Protein AF-A0A8B6GWZ3-F1 (afdb_monomer)

Secondary structure (DSSP, 8-state):
-------HHHHHHHHTT--------GGG----GGGHHHHHHH-HHHHHHHHH-TT-TTGGGTT-----S-STT--GGGSS------S---SS-SSHHHHHHHHHHHHSHHHHHHHHHT---S--PPP-

Sequence (128 aa):
MKSHDVDLKSIYLFILTVDTVICFSWNTLNLPKEHIPYFFNNNPDIKEECKRDEKCPFQDSLSIQKCWGYEEKCPSDQRMIAPSCPGGSRGWAKDKATQVHEFWKAADFGYMKERRNELKVICQPESE

pLDDT: mean 84.33, std 15.07, range [37.94, 96.56]

Mean predicted aligned error: 10.6 Å

Solvent-accessible surface area (backbone atoms only — not comparable to full-atom values): 8250 Å² total; per-residue (Å²): 136,84,82,80,81,77,53,69,64,59,54,52,57,50,57,73,68,61,73,73,73,87,68,85,63,68,88,73,65,85,62,60,78,86,48,46,24,36,49,36,63,75,34,57,68,62,41,53,50,42,74,71,36,91,81,41,93,56,64,88,38,71,82,48,78,33,30,70,39,45,56,92,91,41,58,78,90,34,29,78,71,80,78,84,75,88,76,78,63,85,79,85,30,95,43,69,68,50,43,50,48,51,43,34,42,71,78,39,42,32,34,56,29,53,58,57,73,67,63,74,86,89,76,77,82,83,83,131

Radius of gyration: 25.03 Å; Cα contacts (8 Å, |Δi|>4): 86; chains: 1; bounding box: 68×45×69 Å

Foldseek 3Di:
DDDDPPDPVVVVVVVVVPPPPPADDLVVPPDDLLCVLQVCVVVVVVLVSLVPDPPNPNVVSSPQQAHCLLDPPHDPVRHPDQDDDPDDPPPPAPDDVRVSVVCCCPPGCVVVNVVVVPDDDPDDDDDD

Organism: Mytilus galloprovincialis (NCBI:txid29158)

Structure (mmCIF, N/CA/C/O backbone):
data_AF-A0A8B6GWZ3-F1
#
_entry.id   AF-A0A8B6GWZ3-F1
#
loop_
_atom_site.group_PDB
_atom_site.id
_atom_site.type_symbol
_atom_site.label_atom_id
_atom_site.label_alt_id
_atom_site.label_comp_id
_atom_site.label_asym_id
_atom_site.label_entity_id
_atom_site.label_seq_id
_atom_site.pdbx_PDB_ins_code
_atom_site.Cartn_x
_atom_site.Cartn_y
_atom_site.Cartn_z
_atom_site.occupancy
_atom_site.B_iso_or_equiv
_atom_site.auth_seq_id
_atom_site.auth_comp_id
_atom_site.auth_asym_id
_atom_site.auth_atom_id
_atom_site.pdbx_PDB_model_num
ATOM 1 N N . MET A 1 1 ? -51.469 16.844 42.359 1.00 37.94 1 MET A N 1
ATOM 2 C CA . MET A 1 1 ? -50.402 17.237 41.416 1.00 37.94 1 MET A CA 1
ATOM 3 C C . MET A 1 1 ? -49.077 16.826 42.052 1.00 37.94 1 MET A C 1
ATOM 5 O O . MET A 1 1 ? -48.615 17.516 42.947 1.00 37.94 1 MET A O 1
ATOM 9 N N . LYS A 1 2 ? -48.579 15.613 41.765 1.00 38.53 2 LYS A N 1
ATOM 10 C CA . LYS A 1 2 ? -47.356 15.087 42.398 1.00 38.53 2 LYS A CA 1
ATOM 11 C C . LYS A 1 2 ? -46.153 15.574 41.596 1.00 38.53 2 LYS A C 1
ATOM 13 O O . LYS A 1 2 ? -46.036 15.247 40.421 1.00 38.53 2 LYS A O 1
ATOM 18 N N . SER A 1 3 ? -45.321 16.384 42.242 1.00 46.94 3 SER A N 1
ATOM 19 C CA . SER A 1 3 ? -44.014 16.783 41.731 1.00 46.94 3 SER A CA 1
ATOM 20 C C . SER A 1 3 ? -43.138 15.536 41.678 1.00 46.94 3 SER A C 1
ATOM 22 O O . SER A 1 3 ? -42.899 14.912 42.712 1.00 46.94 3 SER A O 1
ATOM 24 N N . HIS A 1 4 ? -42.740 15.126 40.477 1.00 53.19 4 HIS A N 1
ATOM 25 C CA . HIS A 1 4 ? -41.733 14.090 40.299 1.00 53.19 4 HIS A CA 1
ATOM 26 C C . HIS A 1 4 ? -40.370 14.743 40.515 1.00 53.19 4 HIS A C 1
ATOM 28 O O . HIS A 1 4 ? -39.863 15.440 39.642 1.00 53.19 4 HIS A O 1
ATOM 34 N N . ASP A 1 5 ? -39.831 14.559 41.715 1.00 60.34 5 ASP A N 1
ATOM 35 C CA . ASP A 1 5 ? -38.467 14.934 42.065 1.00 60.34 5 ASP A CA 1
ATOM 36 C C . ASP A 1 5 ? -37.525 13.950 41.355 1.00 60.34 5 ASP A C 1
ATOM 38 O O . ASP A 1 5 ? -37.438 12.771 41.711 1.00 60.34 5 ASP A O 1
ATOM 42 N N . VAL A 1 6 ? -36.931 14.391 40.247 1.00 60.47 6 VAL A N 1
ATOM 43 C CA . VAL A 1 6 ? -35.967 13.590 39.489 1.00 60.47 6 VAL A CA 1
ATOM 44 C C . VAL A 1 6 ? -34.630 13.707 40.214 1.00 60.47 6 VAL A C 1
ATOM 46 O O . VAL A 1 6 ? -33.968 14.739 40.144 1.00 60.47 6 VAL A O 1
ATOM 49 N N . ASP A 1 7 ? -34.257 12.650 40.937 1.00 73.00 7 ASP A N 1
ATOM 50 C CA . ASP A 1 7 ? -33.037 12.588 41.745 1.00 73.00 7 ASP A CA 1
ATOM 51 C C . ASP A 1 7 ? -31.787 12.884 40.895 1.00 73.00 7 ASP A C 1
ATOM 53 O O . ASP A 1 7 ? -31.488 12.190 39.919 1.00 73.00 7 ASP A O 1
ATOM 57 N N . LEU A 1 8 ? -31.020 13.898 41.302 1.00 61.88 8 LEU A N 1
ATOM 58 C CA . LEU A 1 8 ? -29.765 14.320 40.678 1.00 61.88 8 LEU A CA 1
ATOM 59 C C . LEU A 1 8 ? -28.747 13.166 40.585 1.00 61.88 8 LEU A C 1
ATOM 61 O O . LEU A 1 8 ? -27.947 13.120 39.649 1.00 61.88 8 LEU A O 1
ATOM 65 N N . LYS A 1 9 ? -28.807 12.197 41.512 1.00 58.81 9 LYS A N 1
ATOM 66 C CA . LYS A 1 9 ? -27.997 10.969 41.462 1.00 58.81 9 LYS A CA 1
ATOM 67 C C . LYS A 1 9 ? -28.442 10.021 40.354 1.00 58.81 9 LYS A C 1
ATOM 69 O O . LYS A 1 9 ? -27.590 9.377 39.752 1.00 58.81 9 LYS A O 1
ATOM 74 N N . SER A 1 10 ? -29.740 9.967 40.048 1.00 58.47 10 SER A N 1
ATOM 75 C CA . SER A 1 10 ? -30.260 9.199 38.907 1.00 58.47 10 SER A CA 1
ATOM 76 C C . SER A 1 10 ? -29.835 9.816 37.574 1.00 58.47 10 SER A C 1
ATOM 78 O O . SER A 1 10 ? -29.542 9.079 36.640 1.00 58.47 10 SER A O 1
ATOM 80 N N . ILE A 1 11 ? -29.709 11.147 37.497 1.00 60.28 11 ILE A N 1
ATOM 81 C CA . ILE A 1 11 ? -29.149 11.837 36.322 1.00 60.28 11 ILE A CA 1
ATOM 82 C C . ILE A 1 11 ? -27.646 11.540 36.188 1.00 60.28 11 ILE A C 1
ATOM 84 O O . ILE A 1 11 ? -27.185 11.198 35.102 1.00 60.28 11 ILE A O 1
ATOM 88 N N . TYR A 1 12 ? -26.883 11.598 37.286 1.00 58.28 12 TYR A N 1
ATOM 89 C CA . TYR A 1 12 ? -25.442 11.307 37.279 1.00 58.28 12 TYR A CA 1
ATOM 90 C C . TYR A 1 12 ? -25.131 9.844 36.921 1.00 58.28 12 TYR A C 1
ATOM 92 O O . TYR A 1 12 ? -24.199 9.577 36.167 1.00 58.28 12 TYR A O 1
ATOM 100 N N . LEU A 1 13 ? -25.939 8.897 37.411 1.00 55.31 13 LEU A N 1
ATOM 101 C CA . LEU A 1 13 ? -25.824 7.476 37.072 1.00 55.31 13 LEU A CA 1
ATOM 102 C C . LEU A 1 13 ? -26.143 7.221 35.591 1.00 55.31 13 LEU A C 1
ATOM 104 O O . LEU A 1 13 ? -25.502 6.382 34.970 1.00 55.31 13 LEU A O 1
ATOM 108 N N . PHE A 1 14 ? -27.084 7.974 35.012 1.00 55.22 14 PHE A N 1
ATOM 109 C CA . PHE A 1 14 ? -27.398 7.898 33.585 1.00 55.22 14 PHE A CA 1
ATOM 110 C C . PHE A 1 14 ? -26.250 8.457 32.732 1.00 55.22 14 PHE A C 1
ATOM 112 O O . PHE A 1 14 ? -25.828 7.804 31.783 1.00 55.22 14 PHE A O 1
ATOM 119 N N . ILE A 1 15 ? -25.668 9.603 33.111 1.00 55.25 15 ILE A N 1
ATOM 120 C CA . ILE A 1 15 ? -24.533 10.221 32.398 1.00 55.25 15 ILE A CA 1
ATOM 121 C C . ILE A 1 15 ? -23.283 9.321 32.432 1.00 55.25 15 ILE A C 1
ATOM 123 O O . ILE A 1 15 ? -22.616 9.189 31.413 1.00 55.25 15 ILE A O 1
ATOM 127 N N . LEU A 1 16 ? -23.014 8.621 33.542 1.00 52.41 16 LEU A N 1
ATOM 128 C CA . LEU A 1 16 ? -21.892 7.670 33.659 1.00 52.41 16 LEU A CA 1
ATOM 129 C C . LEU A 1 16 ? -22.061 6.386 32.821 1.00 52.41 16 LEU A C 1
ATOM 131 O O . LEU A 1 16 ? -21.107 5.633 32.661 1.00 52.41 16 LEU A O 1
ATOM 135 N N . THR A 1 17 ? -23.259 6.114 32.293 1.00 52.59 17 THR A N 1
ATOM 136 C CA . THR A 1 17 ? -23.516 4.963 31.402 1.00 52.59 17 THR A CA 1
ATOM 137 C C . THR A 1 17 ? -23.545 5.329 29.919 1.00 52.59 17 THR A C 1
ATOM 139 O O . THR A 1 17 ? -23.615 4.439 29.074 1.00 52.59 17 THR A O 1
ATOM 142 N N . VAL A 1 18 ? -23.467 6.624 29.593 1.00 52.66 18 VAL A N 1
ATOM 143 C CA . VAL A 1 18 ? -23.458 7.145 28.217 1.00 52.66 18 VAL A CA 1
ATOM 144 C C . VAL A 1 18 ? -22.047 7.623 27.862 1.00 52.66 18 VAL A C 1
ATOM 146 O O . VAL A 1 18 ? -21.857 8.648 27.222 1.00 52.66 18 VAL A O 1
ATOM 149 N N . ASP A 1 19 ? -21.030 6.842 28.222 1.00 52.25 19 ASP A N 1
ATOM 150 C CA . ASP A 1 19 ? -19.811 6.805 27.416 1.00 52.25 19 ASP A CA 1
ATOM 151 C C . ASP A 1 19 ? -20.146 5.985 26.170 1.00 52.25 19 ASP A C 1
ATOM 153 O O . ASP A 1 19 ? -19.862 4.789 26.065 1.00 52.25 19 ASP A O 1
ATOM 157 N N . THR A 1 20 ? -20.844 6.607 25.218 1.00 54.31 20 THR A N 1
ATOM 158 C CA . THR A 1 20 ? -20.961 6.039 23.879 1.00 54.31 20 THR A CA 1
ATOM 159 C C . THR A 1 20 ? -19.567 6.054 23.277 1.00 54.31 20 THR A C 1
ATOM 161 O O . THR A 1 20 ? -19.143 7.049 22.692 1.00 54.31 20 THR A O 1
ATOM 164 N N . VAL A 1 21 ? -18.838 4.954 23.451 1.00 61.25 21 VAL A N 1
ATOM 165 C CA . VAL A 1 21 ? -17.633 4.666 22.684 1.00 61.25 21 VAL A CA 1
ATOM 166 C C . VAL A 1 21 ? -18.058 4.694 21.220 1.00 61.25 21 VAL A C 1
ATOM 168 O O . VAL A 1 21 ? -18.752 3.791 20.748 1.00 61.25 21 VAL A O 1
ATOM 171 N N . ILE A 1 22 ? -17.705 5.769 20.513 1.00 61.47 22 ILE A N 1
ATOM 172 C CA . ILE A 1 22 ? -17.801 5.817 19.058 1.00 61.47 22 ILE A CA 1
ATOM 173 C C . ILE A 1 22 ? -16.779 4.795 18.571 1.00 61.47 22 ILE A C 1
ATOM 175 O O . ILE A 1 22 ? -15.584 5.062 18.549 1.00 61.47 22 ILE A O 1
ATOM 179 N N . CYS A 1 23 ? -17.251 3.585 18.303 1.00 68.50 23 CYS A N 1
ATOM 180 C CA . CYS A 1 23 ? -16.444 2.487 17.806 1.00 68.50 23 CYS A CA 1
ATOM 181 C C . CYS A 1 23 ? -16.594 2.430 16.285 1.00 68.50 23 CYS A C 1
ATOM 183 O O . CYS A 1 23 ? -17.710 2.552 15.762 1.00 68.50 23 CYS A O 1
ATOM 185 N N . PHE A 1 24 ? -15.485 2.255 15.571 1.00 79.94 24 PHE A N 1
ATOM 186 C CA . PHE A 1 24 ? -15.498 2.039 14.135 1.00 79.94 24 PHE A CA 1
ATOM 187 C C . PHE A 1 24 ? -16.332 0.800 13.790 1.00 79.94 24 PHE A C 1
ATOM 189 O O . PHE A 1 24 ? -16.087 -0.314 14.252 1.00 79.94 24 PHE A O 1
ATOM 196 N N . SER A 1 25 ? -17.349 0.981 12.947 1.00 88.56 25 SER A N 1
ATOM 197 C CA . SER A 1 25 ? -18.173 -0.138 12.501 1.00 88.56 25 SER A CA 1
ATOM 198 C C . SER A 1 25 ? -17.433 -0.942 11.435 1.00 88.56 25 SER A C 1
ATOM 200 O O . SER A 1 25 ? -17.441 -0.587 10.254 1.00 88.56 25 SER A O 1
ATOM 202 N N . TRP A 1 26 ? -16.844 -2.073 11.831 1.00 90.62 26 TRP A N 1
ATOM 203 C CA . TRP A 1 26 ? -16.115 -2.972 10.923 1.00 90.62 26 TRP A CA 1
ATOM 204 C C . TRP A 1 26 ? -16.954 -3.485 9.747 1.00 90.62 26 TRP A C 1
ATOM 206 O O . TRP A 1 26 ? -16.406 -3.790 8.693 1.00 90.62 26 TRP A O 1
ATOM 216 N N . ASN A 1 27 ? -18.282 -3.508 9.889 1.00 86.50 27 ASN A N 1
ATOM 21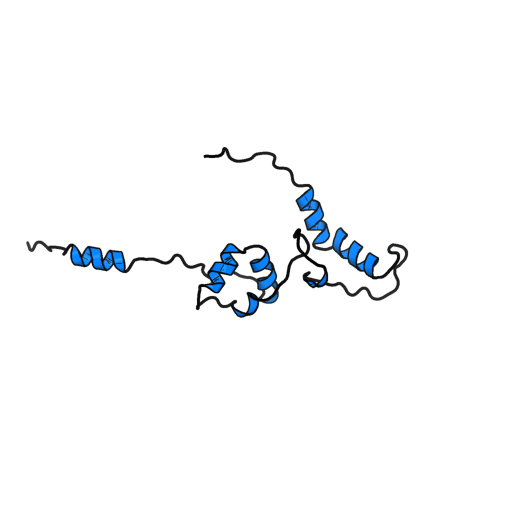7 C CA . ASN A 1 27 ? -19.210 -3.896 8.824 1.00 86.50 27 ASN A CA 1
ATOM 218 C C . ASN A 1 27 ? -19.233 -2.901 7.652 1.00 86.50 27 ASN A C 1
ATOM 220 O O . ASN A 1 27 ? -19.683 -3.249 6.564 1.00 86.50 27 ASN A O 1
ATOM 224 N N . THR A 1 28 ? -18.772 -1.666 7.865 1.00 88.62 28 THR A N 1
ATOM 225 C CA . THR A 1 28 ? -18.671 -0.657 6.800 1.00 88.62 28 THR A CA 1
ATOM 226 C C . THR A 1 28 ? -17.409 -0.828 5.956 1.00 88.62 28 THR A C 1
ATOM 228 O O . THR A 1 28 ? -17.361 -0.344 4.823 1.00 88.62 28 THR A O 1
ATOM 231 N N . LEU A 1 29 ? -16.408 -1.562 6.460 1.00 91.62 29 LEU A N 1
ATOM 232 C CA . LEU A 1 29 ? -15.183 -1.873 5.731 1.00 91.62 29 LEU A CA 1
ATOM 233 C C . LEU A 1 29 ? -15.442 -2.989 4.709 1.00 91.62 29 LEU A C 1
ATOM 235 O O . LEU A 1 29 ? -15.113 -4.155 4.915 1.00 91.62 29 LEU A O 1
ATOM 239 N N . ASN A 1 30 ? -16.055 -2.614 3.588 1.00 91.19 30 ASN A N 1
ATOM 240 C CA . ASN A 1 30 ? -16.388 -3.512 2.485 1.00 91.19 30 ASN A CA 1
ATOM 241 C C . ASN A 1 30 ? -15.184 -3.728 1.552 1.00 91.19 30 ASN A C 1
ATOM 243 O O . ASN A 1 30 ? -15.153 -3.237 0.421 1.00 91.19 30 ASN A O 1
ATOM 247 N N . LEU A 1 31 ? -14.168 -4.432 2.054 1.00 93.00 31 LEU A N 1
ATOM 248 C CA . LEU A 1 31 ? -12.977 -4.816 1.297 1.00 93.00 31 LEU A CA 1
ATOM 249 C C . LEU A 1 31 ? -12.823 -6.344 1.255 1.00 93.00 31 LEU A C 1
ATOM 251 O O . LEU A 1 31 ? -13.123 -7.014 2.246 1.00 93.00 31 LEU A O 1
ATOM 255 N N . PRO A 1 32 ? -12.296 -6.909 0.150 1.00 94.19 32 PRO A N 1
ATOM 256 C CA . PRO A 1 32 ? -11.813 -8.286 0.142 1.00 94.19 32 PRO A CA 1
ATOM 257 C C . PRO A 1 32 ? -10.809 -8.513 1.274 1.00 94.19 32 PRO A C 1
ATOM 259 O O . PRO A 1 32 ? -9.989 -7.635 1.562 1.00 94.19 32 PRO A O 1
ATOM 262 N N . LYS A 1 33 ? -10.841 -9.694 1.902 1.00 92.75 33 LYS A N 1
ATOM 263 C CA . LYS A 1 33 ? -9.966 -10.019 3.044 1.00 92.75 33 LYS A CA 1
ATOM 264 C C . LYS A 1 33 ? -8.489 -9.861 2.688 1.00 92.75 33 LYS A C 1
ATOM 266 O O . LYS A 1 33 ? -7.697 -9.388 3.497 1.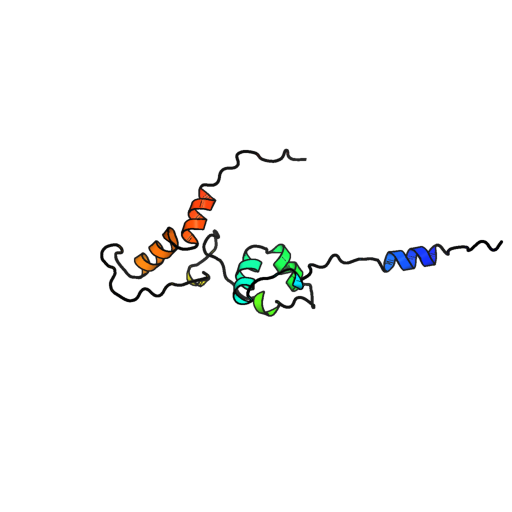00 92.75 33 LYS A O 1
ATOM 271 N N . GLU A 1 34 ? -8.137 -10.184 1.451 1.00 93.00 34 GLU A N 1
ATOM 272 C CA . GLU A 1 34 ? -6.790 -10.089 0.898 1.00 93.00 34 GLU A CA 1
ATOM 273 C C . GLU A 1 34 ? -6.281 -8.641 0.856 1.00 93.00 34 GLU A C 1
ATOM 275 O O . GLU A 1 34 ? -5.075 -8.415 0.896 1.00 93.00 34 GLU A O 1
ATOM 280 N N . HIS A 1 35 ? -7.178 -7.650 0.799 1.00 95.31 35 HIS A N 1
ATOM 281 C CA . HIS A 1 35 ? -6.826 -6.229 0.731 1.00 95.31 35 HIS A CA 1
ATOM 282 C C . HIS A 1 35 ? -6.683 -5.585 2.116 1.00 95.31 35 HIS A C 1
ATOM 284 O O . HIS A 1 35 ? -6.121 -4.494 2.229 1.00 95.31 35 HIS A O 1
ATOM 290 N N . ILE A 1 36 ? -7.158 -6.245 3.175 1.00 96.56 36 ILE A N 1
ATOM 291 C CA . ILE A 1 36 ? -7.159 -5.697 4.536 1.00 96.56 36 ILE A CA 1
ATOM 292 C C . ILE A 1 36 ? -5.744 -5.340 5.029 1.00 96.56 36 ILE A C 1
ATOM 294 O O . ILE A 1 36 ? -5.569 -4.223 5.522 1.00 96.56 36 ILE A O 1
ATOM 298 N N . PRO A 1 37 ? -4.702 -6.177 4.839 1.00 96.44 37 PRO A N 1
ATOM 299 C CA . PRO A 1 37 ? -3.337 -5.802 5.218 1.00 96.44 37 PRO A CA 1
ATOM 300 C C . PRO A 1 37 ? -2.832 -4.529 4.519 1.00 96.44 37 PRO A C 1
ATOM 302 O O . PRO A 1 37 ? -2.192 -3.685 5.144 1.00 96.44 37 PRO A O 1
ATOM 305 N N . TYR A 1 38 ? -3.163 -4.354 3.235 1.00 96.50 38 TYR A N 1
ATOM 306 C CA . TYR A 1 38 ? -2.783 -3.179 2.443 1.00 96.50 38 TYR A CA 1
ATOM 307 C C . TYR A 1 38 ? -3.507 -1.917 2.925 1.00 96.50 38 TYR A C 1
ATOM 309 O O . TYR A 1 38 ? -2.913 -0.838 3.005 1.00 96.50 38 TYR A O 1
ATOM 317 N N . PHE A 1 39 ? -4.791 -2.057 3.270 1.00 96.12 39 PHE A N 1
ATOM 318 C CA . PHE A 1 39 ? -5.593 -0.992 3.860 1.00 96.12 39 PHE A CA 1
ATOM 319 C C . PHE A 1 39 ? -5.013 -0.547 5.205 1.00 96.12 39 PHE A C 1
ATOM 321 O O . PHE A 1 39 ? -4.740 0.640 5.383 1.00 96.12 39 PHE A O 1
ATOM 328 N N . PHE A 1 40 ? -4.739 -1.481 6.117 1.00 96.44 40 PHE A N 1
ATOM 329 C CA . PHE A 1 40 ? -4.158 -1.160 7.423 1.00 96.44 40 PHE A CA 1
ATOM 330 C C . PHE A 1 40 ? -2.750 -0.567 7.335 1.00 96.44 40 PHE A C 1
ATOM 332 O O . PHE A 1 40 ? -2.385 0.246 8.181 1.00 96.44 40 PHE A O 1
ATOM 339 N N . ASN A 1 41 ? -1.962 -0.913 6.314 1.00 95.44 41 ASN A N 1
ATOM 340 C CA . ASN A 1 41 ? -0.664 -0.276 6.088 1.00 95.44 41 ASN A CA 1
ATOM 341 C C . ASN A 1 41 ? -0.786 1.216 5.723 1.00 95.44 41 ASN A C 1
ATOM 343 O O . ASN A 1 41 ? 0.099 2.001 6.047 1.00 95.44 41 ASN A O 1
ATOM 347 N N . ASN A 1 42 ? -1.881 1.610 5.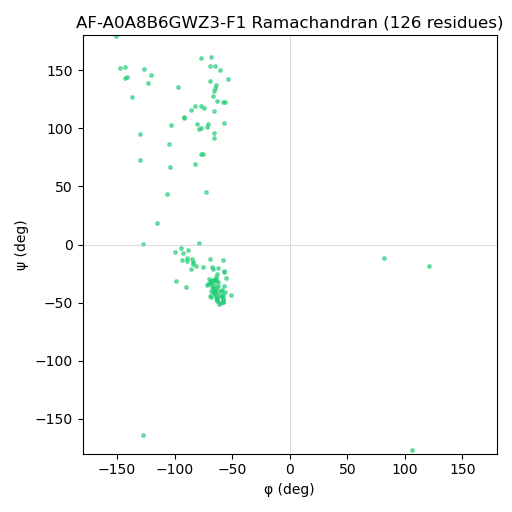067 1.00 94.25 42 ASN A N 1
ATOM 348 C CA . ASN A 1 42 ? -2.139 3.001 4.681 1.00 94.25 42 ASN A CA 1
ATOM 349 C C . ASN A 1 42 ? -2.977 3.781 5.716 1.00 94.25 42 ASN A C 1
ATOM 351 O O . ASN A 1 42 ? -3.025 5.002 5.629 1.00 94.25 42 ASN A O 1
ATOM 355 N N . ASN A 1 43 ? -3.607 3.101 6.681 1.00 95.56 43 ASN A N 1
ATOM 356 C CA . ASN A 1 43 ? -4.481 3.693 7.705 1.00 95.56 43 ASN A CA 1
ATOM 357 C C . ASN A 1 43 ? -4.060 3.198 9.107 1.00 95.56 43 ASN A C 1
ATOM 359 O O . ASN A 1 43 ? -4.712 2.314 9.680 1.00 95.56 43 ASN A O 1
ATOM 363 N N . PRO A 1 44 ? -2.916 3.676 9.638 1.00 95.06 44 PRO A N 1
ATOM 364 C CA . PRO A 1 44 ? -2.335 3.170 10.885 1.00 95.06 44 PRO A CA 1
ATOM 365 C C . PRO A 1 44 ? -3.193 3.468 12.123 1.00 95.06 44 PRO A C 1
ATOM 367 O O . PRO A 1 44 ? -3.203 2.691 13.071 1.00 95.06 44 PRO A O 1
ATOM 370 N N . ASP A 1 45 ? -3.935 4.565 12.107 1.00 95.31 45 ASP A N 1
ATOM 371 C CA . ASP A 1 45 ? -4.932 4.945 13.106 1.00 95.31 45 ASP A CA 1
ATOM 372 C C . ASP A 1 45 ? -6.063 3.910 13.209 1.00 95.31 45 ASP A C 1
ATOM 374 O O . ASP A 1 45 ? -6.319 3.385 14.296 1.00 95.31 45 ASP A O 1
ATOM 378 N N . ILE A 1 46 ? -6.654 3.529 12.072 1.00 95.12 46 ILE A N 1
ATOM 379 C CA . ILE A 1 46 ? -7.706 2.501 12.008 1.00 95.12 46 ILE A CA 1
ATOM 380 C C . ILE A 1 46 ? -7.141 1.123 12.383 1.00 95.12 46 ILE A C 1
ATOM 382 O O . ILE A 1 46 ? -7.794 0.332 13.068 1.00 95.12 46 ILE A O 1
ATOM 386 N N . LYS A 1 47 ? -5.898 0.829 11.979 1.00 96.12 47 LYS A N 1
ATOM 387 C CA . LYS A 1 47 ? -5.193 -0.397 12.378 1.00 96.12 47 LYS A CA 1
ATOM 388 C C . LYS A 1 47 ? -5.069 -0.504 13.901 1.00 96.12 47 LYS A C 1
ATOM 390 O O . LYS A 1 47 ? -5.342 -1.561 14.471 1.00 96.12 47 LYS A O 1
ATOM 395 N N . GLU A 1 48 ? -4.657 0.575 14.561 1.00 96.06 48 GLU A N 1
ATOM 396 C CA . GLU A 1 48 ? -4.521 0.601 16.017 1.00 96.06 48 GLU A CA 1
ATOM 397 C C . GLU A 1 48 ? -5.881 0.568 16.729 1.00 96.06 48 GLU A C 1
ATOM 399 O O . GLU A 1 48 ? -5.976 0.008 17.821 1.00 96.06 48 GLU A O 1
ATOM 404 N N . GLU A 1 49 ? -6.943 1.105 16.126 1.00 94.31 49 GLU A N 1
ATOM 405 C CA . GLU A 1 49 ? -8.308 0.919 16.629 1.00 94.31 49 GLU A CA 1
ATOM 406 C C . GLU A 1 49 ? -8.736 -0.552 16.583 1.00 94.31 49 GLU A C 1
ATOM 408 O O . GLU A 1 49 ? -9.135 -1.094 17.613 1.00 94.31 49 GLU A O 1
ATOM 413 N N . CYS A 1 50 ? -8.542 -1.233 15.447 1.00 95.19 50 CYS A N 1
ATOM 414 C CA . CYS A 1 50 ? -8.821 -2.669 15.324 1.00 95.19 50 CYS A CA 1
ATOM 415 C C . CYS A 1 50 ? -8.047 -3.486 16.361 1.00 95.19 50 CYS A C 1
ATOM 417 O O . CYS A 1 50 ? -8.594 -4.388 16.984 1.00 95.19 50 CYS A O 1
ATOM 419 N N . LYS A 1 51 ? -6.780 -3.143 16.602 1.00 96.06 51 LYS A N 1
ATOM 420 C CA . LYS A 1 51 ? -5.935 -3.829 17.586 1.00 96.06 51 LYS A CA 1
ATOM 421 C C . LYS A 1 51 ? -6.456 -3.720 19.023 1.00 96.06 51 LYS A C 1
ATOM 423 O O . LYS A 1 51 ? -6.226 -4.632 19.812 1.00 96.06 51 LYS A O 1
ATOM 428 N N . ARG A 1 52 ? -7.108 -2.609 19.381 1.00 95.06 52 ARG A N 1
ATOM 429 C CA . ARG A 1 52 ? -7.694 -2.401 20.718 1.00 95.06 52 ARG A CA 1
ATOM 430 C C . ARG A 1 52 ? -9.103 -2.975 20.845 1.00 95.06 52 ARG A C 1
ATOM 432 O O . ARG A 1 52 ? -9.549 -3.204 21.964 1.00 95.06 52 ARG A O 1
ATOM 439 N N . ASP A 1 53 ? -9.798 -3.176 19.730 1.00 93.94 53 ASP A N 1
ATOM 440 C CA . ASP A 1 53 ? -11.163 -3.685 19.718 1.00 93.94 53 ASP A CA 1
ATOM 441 C C . ASP A 1 53 ? -11.202 -5.216 19.599 1.00 93.94 53 ASP A C 1
ATOM 443 O O . ASP A 1 53 ? -10.954 -5.795 18.539 1.00 93.94 53 ASP A O 1
ATOM 447 N N . GLU A 1 54 ? -11.604 -5.879 20.684 1.00 91.88 54 GLU A N 1
ATOM 448 C CA . GLU A 1 54 ? -11.826 -7.330 20.724 1.00 91.88 54 GLU A CA 1
ATOM 449 C C . GLU A 1 54 ? -12.857 -7.810 19.686 1.00 91.88 54 GLU A C 1
ATOM 451 O O . GLU A 1 54 ? -12.832 -8.976 19.288 1.00 91.88 54 GLU A O 1
ATOM 456 N N . LYS A 1 55 ? -13.753 -6.930 19.216 1.00 92.75 55 LYS A N 1
ATOM 457 C CA . LYS A 1 55 ? -14.771 -7.240 18.201 1.00 92.75 55 LYS A CA 1
ATOM 458 C C . LYS A 1 55 ? -14.290 -7.032 16.766 1.00 92.75 55 LYS A C 1
ATOM 460 O O . LYS A 1 55 ? -15.044 -7.348 15.842 1.00 92.75 55 LYS A O 1
ATOM 465 N N . CYS A 1 56 ? -13.076 -6.523 16.546 1.00 93.44 56 CYS A N 1
ATOM 466 C CA . CYS A 1 56 ? -12.559 -6.358 15.193 1.00 93.44 56 CYS A CA 1
ATOM 467 C C . CYS A 1 56 ? -12.423 -7.727 14.496 1.00 93.44 56 CYS A C 1
ATOM 469 O O . CYS A 1 56 ? -11.688 -8.589 14.977 1.00 93.44 56 CYS A O 1
ATOM 471 N N . PRO A 1 57 ? -13.054 -7.952 13.328 1.00 94.75 57 PRO A N 1
ATOM 472 C CA . PRO A 1 57 ? -13.017 -9.247 12.647 1.00 94.75 57 PRO A CA 1
ATOM 473 C C . PRO A 1 57 ? -11.708 -9.487 11.874 1.00 94.75 57 PRO A C 1
ATOM 475 O O . PRO A 1 57 ? -11.564 -10.505 11.201 1.00 94.75 57 PRO A O 1
ATOM 478 N N . PHE A 1 58 ? -10.763 -8.544 11.931 1.00 95.69 58 PHE A N 1
ATOM 479 C CA . PHE A 1 58 ? -9.557 -8.516 11.104 1.00 95.69 58 PHE A CA 1
ATOM 480 C C . PHE A 1 58 ? -8.255 -8.675 11.902 1.00 95.69 58 PHE A C 1
ATOM 482 O O . PHE A 1 58 ? -7.184 -8.352 11.384 1.00 95.69 58 PHE A O 1
ATOM 489 N N . GLN A 1 59 ? -8.325 -9.182 13.138 1.00 95.00 59 GLN A N 1
ATOM 490 C CA . GLN A 1 59 ? -7.162 -9.368 14.021 1.00 95.00 59 GLN A CA 1
ATOM 491 C C . GLN A 1 59 ? -6.012 -10.122 13.330 1.00 95.00 59 GLN A C 1
ATOM 493 O O . GLN A 1 59 ? -4.863 -9.678 13.364 1.00 95.00 59 GLN A O 1
ATOM 498 N N . ASP A 1 60 ? -6.331 -11.190 12.592 1.00 94.75 60 ASP A N 1
ATOM 499 C CA . ASP A 1 60 ? -5.350 -12.017 11.871 1.00 94.75 60 ASP A CA 1
ATOM 500 C C . ASP A 1 60 ? -4.581 -11.249 10.781 1.00 94.75 60 ASP A C 1
ATOM 502 O O . ASP A 1 60 ? -3.500 -11.658 10.361 1.00 94.75 60 ASP A O 1
ATOM 506 N N . SER A 1 61 ? -5.123 -10.122 10.312 1.00 95.81 61 SER A N 1
ATOM 507 C CA . SER A 1 61 ? -4.507 -9.292 9.271 1.00 95.81 61 SER A CA 1
ATOM 508 C C . SER A 1 61 ? -3.569 -8.216 9.824 1.00 95.81 61 SER A C 1
ATOM 510 O O . SER A 1 61 ? -2.818 -7.617 9.055 1.00 95.81 61 SER A O 1
ATOM 512 N N . LEU A 1 62 ? -3.568 -7.959 11.138 1.00 95.50 62 LEU A N 1
ATOM 513 C CA . LEU A 1 62 ? -2.807 -6.854 11.739 1.00 95.50 62 LEU A CA 1
ATOM 514 C C . LEU A 1 62 ? -1.287 -7.055 11.682 1.00 95.50 62 LEU A C 1
ATOM 516 O O . LEU A 1 62 ? -0.533 -6.079 11.589 1.00 95.50 62 LEU A O 1
ATOM 520 N N . SER A 1 63 ? -0.825 -8.305 11.737 1.00 94.88 63 SER A N 1
ATOM 521 C CA . SER A 1 63 ? 0.599 -8.660 11.689 1.00 94.88 63 SER A CA 1
ATOM 522 C C . SER A 1 63 ? 1.149 -8.758 10.263 1.00 94.88 63 SER A C 1
ATOM 524 O O . SER A 1 63 ? 2.365 -8.742 10.067 1.00 94.88 63 SER A O 1
ATOM 526 N N . ILE A 1 64 ? 0.270 -8.829 9.261 1.00 95.12 64 ILE A N 1
ATOM 527 C CA . ILE A 1 64 ? 0.649 -9.016 7.865 1.00 95.12 64 ILE A CA 1
ATOM 528 C C . ILE A 1 64 ? 1.177 -7.692 7.304 1.00 95.12 64 ILE A C 1
ATOM 530 O O . ILE A 1 64 ? 0.462 -6.693 7.236 1.00 95.12 64 ILE A O 1
ATOM 534 N N . GLN A 1 65 ? 2.438 -7.688 6.871 1.00 92.81 65 GLN A N 1
ATOM 535 C CA . GLN A 1 65 ? 3.043 -6.539 6.198 1.00 92.81 65 GLN A CA 1
ATOM 536 C C . GLN A 1 65 ? 2.872 -6.651 4.687 1.00 92.81 65 GLN A C 1
ATOM 538 O O . GLN A 1 65 ? 3.500 -7.490 4.036 1.00 92.81 65 GLN A O 1
ATOM 543 N N . LYS A 1 66 ? 2.014 -5.792 4.138 1.00 95.50 66 LYS A N 1
ATOM 544 C CA . LYS A 1 66 ? 1.777 -5.644 2.703 1.00 95.50 66 LYS A CA 1
ATOM 545 C C . LYS A 1 66 ? 1.546 -4.183 2.348 1.00 95.50 66 LYS A C 1
ATOM 547 O O . LYS A 1 66 ? 1.080 -3.402 3.171 1.00 95.50 66 LYS A O 1
ATOM 552 N N . CYS A 1 67 ? 1.865 -3.831 1.113 1.00 95.38 67 CYS A N 1
ATOM 553 C CA . CYS A 1 67 ? 1.750 -2.477 0.590 1.00 95.38 67 CYS A CA 1
ATOM 554 C C . CYS A 1 67 ? 1.398 -2.522 -0.896 1.00 95.38 67 CYS A C 1
ATOM 556 O O . CYS A 1 67 ? 1.698 -3.497 -1.586 1.00 95.38 67 CYS A O 1
ATOM 558 N N . TRP A 1 68 ? 0.712 -1.504 -1.404 1.00 94.69 68 TRP A N 1
ATOM 559 C CA . TRP A 1 68 ? 0.244 -1.511 -2.792 1.00 94.69 68 TRP A CA 1
ATOM 560 C C . TRP A 1 68 ? 1.409 -1.397 -3.778 1.00 94.69 68 TRP A C 1
ATOM 562 O O . TRP A 1 68 ? 1.386 -1.998 -4.848 1.00 94.69 68 TRP A O 1
ATOM 572 N N . GLY A 1 69 ? 2.468 -0.681 -3.403 1.00 94.00 69 GLY A N 1
ATOM 573 C CA . GLY A 1 69 ? 3.641 -0.445 -4.242 1.00 94.00 69 GLY A CA 1
ATOM 574 C C . GLY A 1 69 ? 3.908 1.029 -4.494 1.00 94.00 69 GLY A C 1
ATOM 575 O O . GLY A 1 69 ? 5.033 1.372 -4.855 1.00 94.00 69 GLY A O 1
ATOM 576 N N . TYR A 1 70 ? 2.918 1.899 -4.290 1.00 94.69 70 TYR A N 1
ATOM 577 C CA . TYR A 1 70 ? 3.098 3.341 -4.455 1.00 94.69 70 TYR A CA 1
ATOM 578 C C . TYR A 1 70 ? 3.674 4.022 -3.214 1.00 94.69 70 TYR A C 1
ATOM 580 O O . TYR A 1 70 ? 4.157 5.150 -3.304 1.00 94.69 70 TYR A O 1
ATOM 588 N N . GLU A 1 71 ? 3.626 3.365 -2.058 1.00 94.94 71 GLU A N 1
ATOM 589 C CA . GLU A 1 71 ? 4.135 3.902 -0.804 1.00 94.94 71 GLU A CA 1
ATOM 590 C C . GLU A 1 71 ? 5.664 4.096 -0.870 1.00 94.94 71 GLU A C 1
ATOM 592 O O . GLU A 1 71 ? 6.384 3.424 -1.622 1.00 94.94 71 GLU A O 1
ATOM 597 N N . GLU A 1 72 ? 6.191 5.039 -0.083 1.00 90.06 72 GLU A N 1
ATOM 598 C CA . GLU A 1 72 ? 7.634 5.314 -0.054 1.00 90.06 72 GLU A CA 1
ATOM 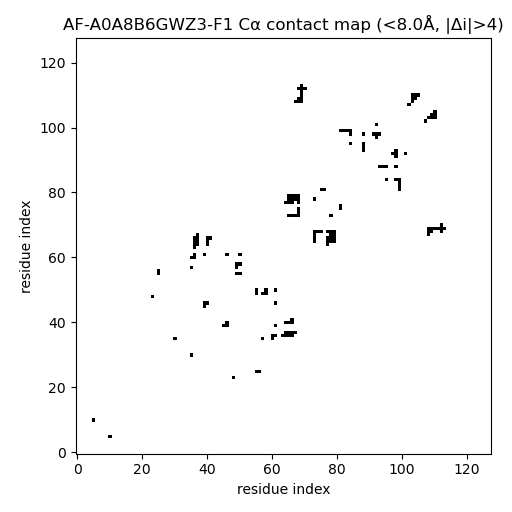599 C C . GLU A 1 72 ? 8.432 4.102 0.437 1.00 90.06 72 GLU A C 1
ATOM 601 O O . GLU A 1 72 ? 9.430 3.718 -0.176 1.00 90.06 72 GLU A O 1
ATOM 606 N N . LYS A 1 73 ? 7.949 3.461 1.506 1.00 91.12 73 LYS A N 1
ATOM 607 C CA . LYS A 1 73 ? 8.568 2.305 2.164 1.00 91.12 73 LYS A CA 1
ATOM 608 C C . LYS A 1 73 ? 7.824 1.018 1.800 1.00 91.12 73 LY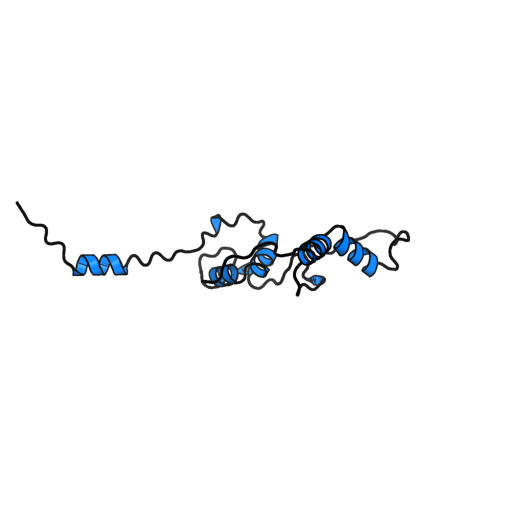S A C 1
ATOM 610 O O . LYS A 1 73 ? 7.175 0.418 2.647 1.00 91.12 73 LYS A O 1
ATOM 615 N N . CYS A 1 74 ? 7.898 0.623 0.528 1.00 93.00 74 CYS A N 1
ATOM 616 C CA . CYS A 1 74 ? 7.257 -0.597 0.026 1.00 93.00 74 CYS A CA 1
ATOM 617 C C . CYS A 1 74 ? 8.233 -1.479 -0.779 1.00 93.00 74 CYS A C 1
ATOM 619 O O . CYS A 1 74 ? 8.439 -1.249 -1.987 1.00 93.00 74 CYS A O 1
ATOM 621 N N . PRO A 1 75 ? 8.866 -2.476 -0.130 1.00 91.94 75 PRO A N 1
ATOM 622 C CA . PRO A 1 75 ? 9.776 -3.391 -0.804 1.00 91.94 75 PRO A CA 1
ATOM 623 C C . PRO A 1 75 ? 9.003 -4.306 -1.765 1.00 91.94 75 PRO A C 1
ATOM 625 O O . PRO A 1 75 ? 7.799 -4.518 -1.631 1.00 91.94 75 PRO A O 1
ATOM 628 N N . SER A 1 76 ? 9.679 -4.796 -2.805 1.00 89.62 76 SER A N 1
ATOM 629 C CA . SER A 1 76 ? 9.034 -5.494 -3.926 1.00 89.62 76 SER A CA 1
ATOM 630 C C . SER A 1 76 ? 8.344 -6.805 -3.547 1.00 89.62 76 SER A C 1
ATOM 632 O O . SER A 1 76 ? 7.374 -7.179 -4.195 1.00 89.62 76 SER A O 1
ATOM 634 N N . ASP A 1 77 ? 8.815 -7.484 -2.507 1.00 90.62 77 ASP A N 1
ATOM 635 C CA . ASP A 1 77 ? 8.261 -8.729 -1.959 1.00 90.62 77 ASP A CA 1
ATOM 636 C C . ASP A 1 77 ? 6.971 -8.519 -1.140 1.00 90.62 77 ASP A C 1
ATOM 638 O O . ASP A 1 77 ? 6.173 -9.444 -0.956 1.00 90.62 77 ASP A O 1
ATOM 642 N N . GLN A 1 78 ? 6.727 -7.290 -0.683 1.00 93.75 78 GLN A N 1
ATOM 643 C CA . GLN A 1 78 ? 5.518 -6.912 0.055 1.00 93.75 78 GLN A CA 1
ATOM 644 C C . GLN A 1 78 ? 4.416 -6.320 -0.835 1.00 93.75 78 GLN A C 1
ATOM 646 O O . GLN A 1 78 ? 3.314 -6.057 -0.347 1.00 93.75 78 GLN A O 1
ATOM 651 N N . ARG A 1 79 ? 4.682 -6.146 -2.136 1.00 92.38 79 ARG A N 1
ATOM 652 C CA . ARG A 1 79 ? 3.715 -5.613 -3.106 1.00 92.38 79 ARG A CA 1
ATOM 653 C C . ARG A 1 79 ? 2.564 -6.578 -3.367 1.00 92.38 79 ARG A C 1
ATOM 655 O O . ARG A 1 79 ? 2.650 -7.770 -3.072 1.00 92.38 79 ARG A O 1
ATOM 662 N N . MET A 1 80 ? 1.471 -6.051 -3.918 1.00 85.25 80 MET A N 1
ATOM 663 C CA . MET A 1 80 ? 0.268 -6.835 -4.204 1.00 85.25 80 MET A CA 1
ATOM 664 C C . MET A 1 80 ? 0.507 -7.960 -5.205 1.00 85.25 80 MET A C 1
ATOM 666 O O . MET A 1 80 ? 0.000 -9.065 -5.035 1.00 85.25 80 MET A O 1
ATOM 670 N N . ILE A 1 81 ? 1.284 -7.681 -6.245 1.00 77.94 81 ILE A N 1
ATOM 671 C CA . ILE A 1 81 ? 1.444 -8.581 -7.375 1.00 77.94 81 ILE A CA 1
ATOM 672 C C . ILE A 1 81 ? 2.922 -8.619 -7.749 1.00 77.94 81 ILE A C 1
ATOM 674 O O . ILE A 1 81 ? 3.553 -7.590 -7.985 1.00 77.94 81 ILE A O 1
ATOM 678 N N . ALA A 1 82 ? 3.471 -9.829 -7.821 1.00 74.94 82 ALA A N 1
ATOM 679 C CA . ALA A 1 82 ? 4.698 -10.099 -8.552 1.00 74.94 82 ALA A CA 1
ATOM 680 C C . ALA A 1 82 ? 4.289 -10.790 -9.862 1.00 74.94 82 ALA A C 1
ATOM 682 O O . ALA A 1 82 ? 3.915 -11.966 -9.834 1.00 74.94 82 ALA A O 1
ATOM 683 N N . PRO A 1 83 ? 4.275 -10.083 -11.005 1.00 79.88 83 PRO A N 1
ATOM 684 C CA . PRO A 1 83 ? 3.828 -10.672 -12.257 1.00 79.88 83 PRO A CA 1
ATOM 685 C C . PRO A 1 83 ? 4.772 -11.801 -12.680 1.00 79.88 83 PRO A C 1
ATOM 687 O O . PRO A 1 83 ? 5.995 -11.652 -12.688 1.00 79.88 83 PRO A O 1
ATOM 690 N N . SER A 1 84 ? 4.195 -12.930 -13.091 1.00 81.31 84 SER A N 1
ATOM 691 C CA . SER A 1 84 ? 4.936 -13.953 -13.823 1.00 81.31 84 SER A CA 1
ATOM 692 C C . SER A 1 84 ? 4.988 -13.552 -15.292 1.00 81.31 84 SER A C 1
ATOM 694 O O . SER A 1 84 ? 3.953 -13.402 -15.940 1.00 81.31 84 SER A O 1
ATOM 696 N N . CYS A 1 85 ? 6.193 -13.360 -15.827 1.00 77.00 85 CYS A N 1
ATOM 697 C CA . CYS A 1 85 ? 6.399 -13.030 -17.234 1.00 77.00 85 CYS A CA 1
ATOM 698 C C . CYS A 1 85 ? 6.931 -14.261 -17.988 1.00 77.00 85 CYS A C 1
ATOM 700 O O . CYS A 1 85 ? 8.152 -14.399 -18.121 1.00 77.00 85 CYS A O 1
ATOM 702 N N . PRO A 1 86 ? 6.073 -15.165 -18.496 1.00 78.12 86 PRO A N 1
ATOM 703 C CA . PRO A 1 86 ? 6.520 -16.284 -19.322 1.00 78.12 86 PRO A CA 1
ATOM 704 C C . PRO A 1 86 ? 7.034 -15.790 -20.691 1.00 78.12 86 PRO A C 1
ATOM 706 O O . PRO A 1 86 ? 6.480 -14.866 -21.285 1.00 78.12 86 PRO A O 1
ATOM 709 N N . GLY A 1 87 ? 8.114 -16.391 -21.204 1.00 78.62 87 GLY A N 1
ATOM 710 C CA . GLY A 1 87 ? 8.727 -16.061 -22.508 1.00 78.62 87 GLY A CA 1
ATOM 711 C C . GLY A 1 87 ? 10.045 -15.280 -22.416 1.00 78.62 87 GLY A C 1
ATOM 712 O O . GLY A 1 87 ? 10.549 -15.043 -21.328 1.00 78.62 87 GLY A O 1
ATOM 713 N N . GLY A 1 88 ? 10.647 -14.885 -23.539 1.00 77.00 88 GLY A N 1
ATOM 714 C CA . GLY A 1 88 ? 11.870 -14.061 -23.545 1.00 77.00 88 GLY A CA 1
ATOM 715 C C . GLY A 1 88 ? 11.601 -12.580 -23.243 1.00 77.00 88 GLY A C 1
ATOM 716 O O . GLY A 1 88 ? 10.474 -12.100 -23.402 1.00 77.00 88 GLY A O 1
ATOM 717 N N . SER A 1 89 ? 12.625 -11.827 -22.832 1.00 71.19 89 SER A N 1
ATOM 718 C CA . SER A 1 89 ? 12.562 -10.364 -22.875 1.00 71.19 89 SER A CA 1
ATOM 719 C C . SER A 1 89 ? 12.633 -9.948 -24.348 1.00 71.19 89 SER A C 1
ATOM 721 O O . SER A 1 89 ? 13.666 -10.071 -24.995 1.00 71.19 89 SER A O 1
ATOM 723 N N . ARG A 1 90 ? 11.497 -9.562 -24.941 1.00 69.50 90 ARG A N 1
ATOM 724 C CA . ARG A 1 90 ? 11.342 -9.322 -26.394 1.00 69.50 90 ARG A CA 1
ATOM 725 C C . ARG A 1 90 ? 12.034 -8.025 -26.864 1.00 69.50 90 ARG A C 1
ATOM 727 O O . ARG A 1 90 ? 11.419 -7.219 -27.549 1.00 69.50 90 ARG A O 1
ATOM 734 N N . GLY A 1 91 ? 13.266 -7.772 -26.424 1.00 75.38 91 GLY A N 1
ATOM 735 C CA . GLY A 1 91 ? 14.075 -6.597 -26.769 1.00 75.38 91 GLY A CA 1
ATOM 736 C C . GLY A 1 91 ? 13.787 -5.319 -25.970 1.00 75.38 91 GLY A C 1
AT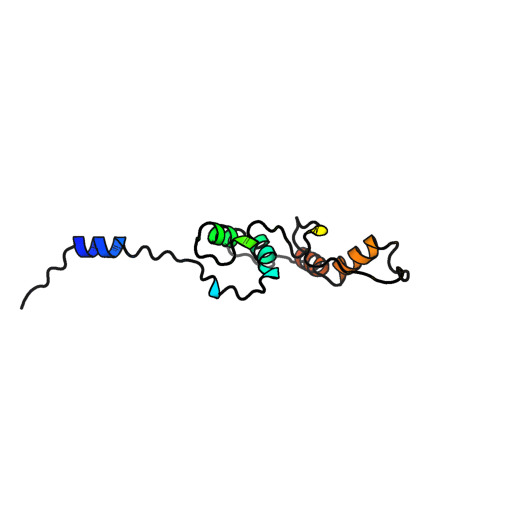OM 737 O O . GLY A 1 91 ? 14.584 -4.394 -26.027 1.00 75.38 91 GLY A O 1
ATOM 738 N N . TRP A 1 92 ? 12.702 -5.255 -25.192 1.00 78.94 92 TRP A N 1
ATOM 739 C CA . TRP A 1 92 ? 12.331 -4.065 -24.406 1.00 78.94 92 TRP A CA 1
ATOM 740 C C . TRP A 1 92 ? 12.855 -4.063 -22.958 1.00 78.94 92 TRP A C 1
ATOM 742 O O . TRP A 1 92 ? 12.731 -3.064 -22.262 1.00 78.94 92 TRP A O 1
ATOM 752 N N . ALA A 1 93 ? 13.455 -5.167 -22.500 1.00 84.62 93 ALA A N 1
ATOM 753 C CA . ALA A 1 93 ? 14.078 -5.289 -21.182 1.00 84.62 93 ALA A CA 1
ATOM 754 C C . ALA A 1 93 ? 15.350 -6.146 -21.273 1.00 84.62 93 ALA A C 1
ATOM 756 O O . ALA A 1 93 ? 15.395 -7.116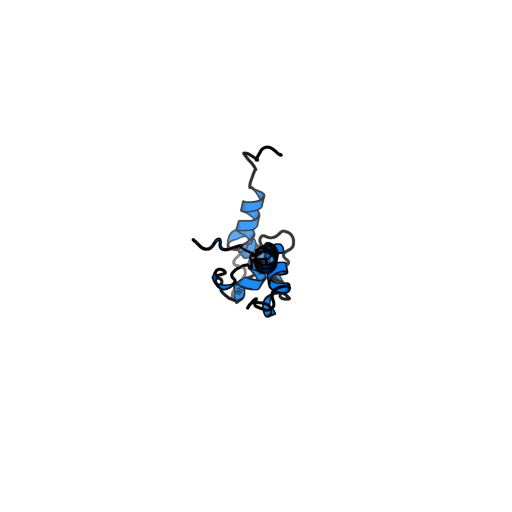 -22.033 1.00 84.62 93 ALA A O 1
ATOM 757 N N . LYS A 1 94 ? 16.382 -5.797 -20.497 1.00 86.50 94 LYS A N 1
ATOM 758 C CA . LYS A 1 94 ? 17.685 -6.492 -20.521 1.00 86.50 94 LYS A CA 1
ATOM 759 C C . LYS A 1 94 ? 17.625 -7.881 -19.887 1.00 86.50 94 LYS A C 1
ATOM 761 O O . LYS A 1 94 ? 18.277 -8.804 -20.358 1.00 86.50 94 LYS A O 1
ATOM 766 N N . ASP A 1 95 ? 16.809 -8.028 -18.852 1.00 89.38 95 ASP A N 1
ATOM 767 C CA . ASP A 1 95 ? 16.621 -9.261 -18.096 1.00 89.38 95 ASP A CA 1
ATOM 768 C C . ASP A 1 95 ? 15.200 -9.323 -17.508 1.00 89.38 95 ASP A C 1
ATOM 770 O O . ASP A 1 95 ? 14.374 -8.422 -17.696 1.00 89.38 95 ASP A O 1
ATOM 774 N N . LYS A 1 96 ? 14.897 -10.417 -16.803 1.00 87.31 96 LYS A N 1
ATOM 775 C CA . LYS A 1 96 ? 13.584 -10.646 -16.191 1.00 87.31 96 LYS A CA 1
ATOM 776 C C . LYS A 1 96 ? 13.260 -9.698 -15.046 1.00 87.31 96 LYS A C 1
ATOM 778 O O . LYS A 1 96 ? 12.107 -9.292 -14.930 1.00 87.31 96 LYS A O 1
ATOM 783 N N . ALA A 1 97 ? 14.247 -9.325 -14.238 1.00 87.75 97 ALA A N 1
ATOM 784 C CA . ALA A 1 97 ? 14.035 -8.390 -13.139 1.00 87.75 97 ALA A CA 1
ATOM 785 C C . ALA A 1 97 ? 13.640 -7.009 -13.682 1.00 87.75 97 ALA A C 1
ATOM 787 O O . ALA A 1 97 ? 12.660 -6.421 -13.229 1.00 87.75 97 ALA A O 1
ATOM 788 N N . THR A 1 98 ? 14.331 -6.552 -14.727 1.00 90.00 98 THR A N 1
ATOM 789 C CA . THR A 1 98 ? 14.012 -5.332 -15.475 1.00 90.00 98 THR A CA 1
ATOM 790 C C . THR A 1 98 ? 12.613 -5.420 -16.077 1.00 90.00 98 THR A C 1
ATOM 792 O O . THR A 1 98 ? 11.834 -4.486 -15.950 1.00 90.00 98 THR A O 1
ATOM 795 N N . GLN A 1 99 ? 12.251 -6.559 -16.675 1.00 89.50 99 GLN A N 1
ATOM 796 C CA . GLN A 1 99 ? 10.922 -6.763 -17.257 1.00 89.50 99 GLN A CA 1
ATOM 797 C C . GLN A 1 99 ? 9.795 -6.574 -16.228 1.00 89.50 99 GLN A C 1
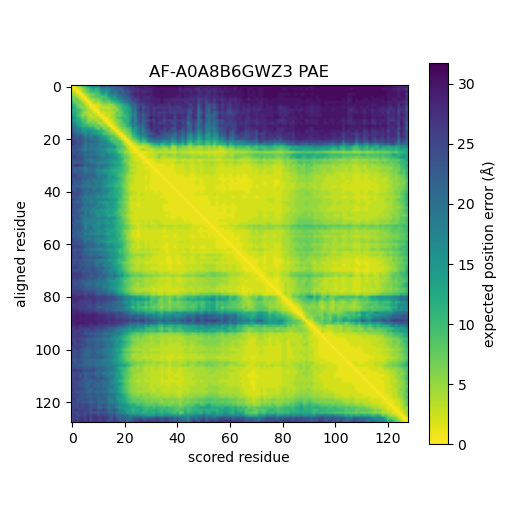ATOM 799 O O . GLN A 1 99 ? 8.820 -5.871 -16.494 1.00 89.50 99 GLN A O 1
ATOM 804 N N . VAL A 1 100 ? 9.944 -7.184 -15.049 1.00 89.50 100 VAL A N 1
ATOM 805 C CA . VAL A 1 100 ? 8.989 -7.069 -13.936 1.00 89.50 100 VAL A CA 1
ATOM 806 C C . VAL A 1 100 ? 8.967 -5.648 -13.370 1.00 89.50 100 VAL A C 1
ATOM 808 O O . VAL A 1 100 ? 7.895 -5.121 -13.078 1.00 89.50 100 VAL A O 1
ATOM 811 N N . HIS A 1 101 ? 10.132 -5.006 -13.244 1.00 90.38 101 HIS A N 1
ATOM 812 C CA . HIS A 1 101 ? 10.233 -3.631 -12.760 1.00 90.38 101 HIS A CA 1
ATOM 813 C C . HIS A 1 101 ? 9.530 -2.633 -13.686 1.00 90.38 101 HIS A C 1
ATOM 815 O O . HIS A 1 101 ? 8.751 -1.808 -13.214 1.00 90.38 101 HIS A O 1
ATOM 821 N N . GLU A 1 102 ? 9.772 -2.722 -14.992 1.00 90.94 102 GLU A N 1
ATOM 822 C CA . GLU A 1 102 ? 9.149 -1.843 -15.984 1.00 90.94 102 GLU A CA 1
ATOM 823 C C . GLU A 1 102 ? 7.635 -2.071 -16.065 1.00 90.94 102 GLU A C 1
ATOM 825 O O . GLU A 1 102 ? 6.876 -1.107 -16.143 1.00 90.94 102 GLU A O 1
ATOM 830 N N . PHE A 1 103 ? 7.173 -3.324 -15.954 1.00 90.38 103 PHE A N 1
ATOM 831 C CA . PHE A 1 103 ? 5.743 -3.600 -15.808 1.00 90.38 103 PHE A CA 1
ATOM 832 C C . PHE A 1 103 ? 5.170 -2.900 -14.572 1.00 90.38 103 PHE A C 1
ATOM 834 O O . PHE A 1 103 ? 4.175 -2.187 -14.687 1.00 90.38 103 PHE A O 1
ATOM 841 N N . TRP A 1 104 ? 5.819 -3.045 -13.409 1.00 92.75 104 TRP A N 1
ATOM 842 C CA . TRP A 1 104 ? 5.364 -2.389 -12.184 1.00 92.75 104 TRP A CA 1
ATOM 843 C C . TRP A 1 104 ? 5.300 -0.863 -12.342 1.00 92.75 104 TRP A C 1
ATOM 845 O O . TRP A 1 104 ? 4.329 -0.228 -11.929 1.00 92.75 104 TRP A O 1
ATOM 855 N N . LYS A 1 105 ? 6.329 -0.279 -12.960 1.00 93.06 105 LYS A N 1
ATOM 856 C CA . LYS A 1 105 ? 6.462 1.164 -13.171 1.00 93.06 105 LYS A CA 1
ATOM 857 C C . LYS A 1 105 ? 5.400 1.722 -14.121 1.00 93.06 105 LYS A C 1
ATOM 859 O O . LYS A 1 105 ? 4.884 2.803 -13.862 1.00 93.06 105 LYS A O 1
ATOM 864 N N . ALA A 1 106 ? 5.088 1.017 -15.207 1.00 91.69 106 ALA A N 1
ATOM 865 C CA . ALA A 1 106 ? 4.242 1.544 -16.279 1.00 91.69 106 ALA A CA 1
ATOM 866 C C . ALA A 1 106 ? 2.774 1.091 -16.210 1.00 91.69 106 ALA A C 1
ATOM 868 O O . ALA A 1 106 ? 1.896 1.828 -16.651 1.00 91.69 106 ALA A O 1
ATOM 869 N N . ALA A 1 107 ? 2.507 -0.114 -15.701 1.00 90.00 107 ALA A N 1
ATOM 870 C CA . ALA A 1 107 ? 1.205 -0.780 -15.809 1.00 90.00 107 ALA A CA 1
ATOM 871 C C . ALA A 1 107 ? 0.629 -1.265 -14.465 1.00 90.00 107 ALA A C 1
ATOM 873 O O . ALA A 1 107 ? -0.458 -1.836 -14.443 1.00 90.00 107 ALA A O 1
ATOM 874 N N . ASP A 1 108 ? 1.335 -1.036 -13.358 1.00 93.00 108 ASP A N 1
ATOM 875 C CA . ASP A 1 108 ? 0.911 -1.398 -12.001 1.00 93.00 108 ASP A CA 1
ATOM 876 C C . ASP A 1 108 ? 0.994 -0.168 -11.070 1.00 93.00 108 ASP A C 1
ATOM 878 O O . ASP A 1 108 ? 1.130 0.973 -11.519 1.00 93.00 108 ASP A O 1
ATOM 882 N N . PHE A 1 109 ? 0.958 -0.367 -9.752 1.00 94.75 109 PHE A N 1
ATOM 883 C CA . PHE A 1 109 ? 1.017 0.697 -8.745 1.00 94.75 109 PHE A CA 1
ATOM 884 C C . PHE A 1 109 ? 2.269 1.592 -8.805 1.00 94.75 109 PHE A C 1
ATOM 886 O O . PHE A 1 109 ? 2.269 2.669 -8.205 1.00 94.75 109 PHE A O 1
ATOM 893 N N . GLY A 1 110 ? 3.319 1.218 -9.542 1.00 94.31 110 GLY A N 1
ATOM 894 C CA . GLY A 1 110 ? 4.435 2.123 -9.827 1.00 94.31 110 GLY A CA 1
ATOM 895 C C . GLY A 1 110 ? 4.010 3.337 -10.659 1.00 94.31 110 GLY A C 1
ATOM 896 O O . GLY A 1 110 ? 4.514 4.434 -10.422 1.00 94.31 110 GLY A O 1
ATOM 897 N N . TYR A 1 111 ? 3.005 3.188 -11.525 1.00 95.25 111 TYR A N 1
ATOM 898 C CA . TYR A 1 111 ? 2.411 4.312 -12.251 1.00 95.25 111 TYR A CA 1
ATOM 899 C C . TYR A 1 111 ? 1.740 5.29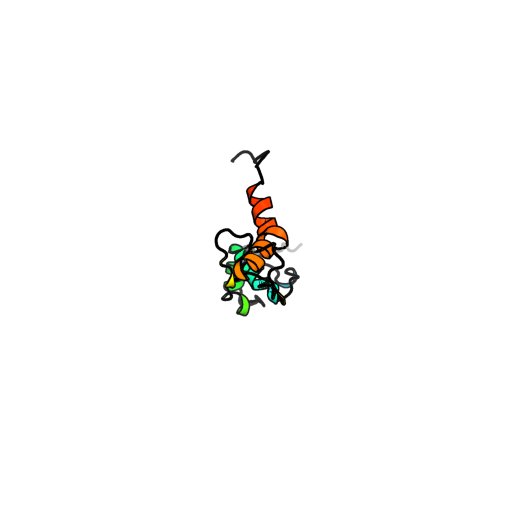4 -11.283 1.00 95.25 111 TYR A C 1
ATOM 901 O O . TYR A 1 111 ? 1.967 6.501 -11.353 1.00 95.25 111 TYR A O 1
ATOM 909 N N . MET A 1 112 ? 0.962 4.777 -10.325 1.00 95.31 112 MET A N 1
ATOM 910 C CA . MET A 1 112 ? 0.301 5.594 -9.297 1.00 95.31 112 MET A CA 1
ATOM 911 C C . MET A 1 112 ? 1.311 6.334 -8.417 1.00 95.31 112 MET A C 1
ATOM 913 O O . MET A 1 112 ? 1.069 7.480 -8.041 1.00 95.31 112 MET A O 1
ATOM 917 N N . LYS A 1 113 ? 2.458 5.706 -8.122 1.00 95.31 113 LYS A N 1
ATOM 918 C CA . LYS A 1 113 ? 3.569 6.354 -7.415 1.00 95.31 113 LYS A CA 1
ATOM 919 C C . LYS A 1 113 ? 4.054 7.595 -8.152 1.00 95.31 113 LYS A C 1
ATOM 921 O O . LYS A 1 113 ? 4.190 8.655 -7.552 1.00 95.31 113 LYS A O 1
ATOM 926 N N . GLU A 1 114 ? 4.302 7.456 -9.450 1.00 95.75 114 GLU A N 1
ATOM 927 C CA . GLU A 1 114 ? 4.785 8.551 -10.286 1.00 95.75 114 GLU A CA 1
ATOM 928 C C . GLU A 1 114 ? 3.755 9.685 -10.355 1.00 95.75 114 GLU A C 1
ATOM 930 O O . GLU A 1 114 ? 4.095 10.830 -10.065 1.00 95.75 114 GLU A O 1
ATOM 935 N N . ARG A 1 115 ? 2.476 9.360 -10.597 1.00 95.75 115 ARG A N 1
ATOM 936 C CA . ARG A 1 115 ? 1.387 10.354 -10.606 1.00 95.75 115 ARG A CA 1
ATOM 937 C C . ARG A 1 115 ? 1.247 11.082 -9.274 1.00 95.75 115 ARG A C 1
ATOM 939 O O . ARG A 1 115 ? 1.031 12.288 -9.260 1.00 95.75 115 ARG A O 1
ATOM 946 N N . ARG A 1 116 ? 1.391 10.375 -8.148 1.00 94.38 116 ARG A N 1
ATOM 947 C CA . ARG A 1 116 ? 1.350 10.986 -6.812 1.00 94.38 116 ARG A CA 1
ATOM 948 C C . ARG A 1 116 ? 2.515 11.953 -6.598 1.00 94.38 116 ARG A C 1
ATOM 950 O O . ARG A 1 116 ? 2.297 13.032 -6.060 1.00 94.38 116 ARG A O 1
ATOM 957 N N . ASN A 1 117 ? 3.719 11.591 -7.036 1.00 94.62 117 ASN A N 1
ATOM 958 C CA . ASN A 1 117 ? 4.909 12.437 -6.904 1.00 94.62 117 ASN A CA 1
ATOM 959 C C . ASN A 1 117 ? 4.839 13.714 -7.757 1.00 94.62 117 ASN A C 1
ATOM 961 O O . ASN A 1 117 ? 5.548 14.679 -7.484 1.00 94.62 117 ASN A O 1
ATOM 965 N N . GLU A 1 118 ? 3.997 13.723 -8.789 1.00 95.69 118 GLU A N 1
ATOM 966 C CA . GLU A 1 118 ? 3.757 14.889 -9.641 1.00 95.69 118 GLU A CA 1
ATOM 967 C C . GLU A 1 118 ? 2.703 15.851 -9.071 1.00 95.69 118 GLU A C 1
ATOM 969 O O . GLU A 1 118 ? 2.577 16.975 -9.568 1.00 95.69 118 GLU A O 1
ATOM 974 N N . LEU A 1 119 ? 1.948 15.442 -8.041 1.00 93.81 119 LEU A N 1
ATOM 975 C CA . LEU A 1 119 ? 0.914 16.281 -7.441 1.00 93.81 119 LEU A CA 1
ATOM 976 C C . LEU A 1 119 ? 1.528 17.525 -6.795 1.00 93.81 119 LEU A C 1
ATOM 978 O O . LEU A 1 119 ? 2.529 17.469 -6.083 1.00 93.81 119 LEU A O 1
ATOM 982 N N . LYS A 1 120 ? 0.872 18.663 -7.019 1.00 94.62 120 LYS A N 1
ATOM 983 C CA . LYS A 1 120 ? 1.229 19.950 -6.425 1.00 94.62 120 LYS A CA 1
ATOM 984 C C . LYS A 1 120 ? 0.039 20.500 -5.662 1.00 94.62 120 LYS A C 1
ATOM 986 O O . LYS A 1 120 ? -1.094 20.433 -6.135 1.00 94.62 120 LYS A O 1
ATOM 991 N N . VAL A 1 121 ? 0.312 21.076 -4.500 1.00 92.12 121 VAL A N 1
ATOM 992 C CA . VAL A 1 121 ? -0.694 21.810 -3.735 1.00 92.12 121 VAL A CA 1
ATOM 993 C C . VAL A 1 121 ? -0.929 23.148 -4.431 1.00 92.12 121 VAL A C 1
ATOM 995 O O . VAL A 1 121 ? -0.004 23.944 -4.569 1.00 92.12 121 VAL A O 1
ATOM 998 N N . ILE A 1 122 ? -2.155 23.378 -4.905 1.00 95.00 122 ILE A N 1
ATOM 999 C CA . ILE A 1 122 ? -2.565 24.660 -5.502 1.00 95.00 122 ILE A CA 1
ATOM 1000 C C . ILE A 1 122 ? -3.119 25.598 -4.425 1.00 95.00 122 ILE A C 1
ATOM 1002 O O . ILE A 1 122 ? -2.873 26.800 -4.457 1.00 95.00 122 ILE A O 1
ATOM 1006 N N . CYS A 1 123 ? -3.836 25.039 -3.448 1.00 92.88 123 CYS A N 1
ATOM 1007 C CA . CYS A 1 123 ? -4.394 25.754 -2.307 1.00 92.88 123 CYS A CA 1
ATOM 1008 C C . CYS A 1 123 ? -4.271 24.882 -1.054 1.00 92.88 123 CYS A C 1
ATOM 1010 O O . CYS A 1 123 ? -4.429 23.663 -1.134 1.00 92.88 123 CYS A O 1
ATOM 1012 N N . GLN A 1 124 ? -4.020 25.512 0.090 1.00 91.62 124 GLN A N 1
ATOM 1013 C CA . GLN A 1 124 ? -4.036 24.885 1.411 1.00 91.62 124 GLN A CA 1
ATOM 1014 C C . GLN A 1 124 ? -4.975 25.684 2.325 1.00 91.62 124 GLN A C 1
ATOM 1016 O O . GLN A 1 124 ? -5.131 26.886 2.094 1.00 91.62 124 GLN A O 1
ATOM 1021 N N . PRO A 1 125 ? -5.617 25.053 3.321 1.00 91.56 125 PRO A N 1
ATOM 1022 C CA . PRO A 1 125 ? -6.392 25.785 4.315 1.00 91.56 125 PRO A CA 1
ATOM 1023 C C . PRO A 1 125 ? -5.491 26.756 5.087 1.00 91.56 125 PRO A C 1
ATOM 1025 O O . PRO A 1 125 ? -4.297 26.502 5.265 1.00 91.56 125 PRO A O 1
ATOM 1028 N N . GLU A 1 126 ? -6.064 27.867 5.540 1.00 86.75 126 GLU A N 1
ATOM 1029 C CA . GLU A 1 126 ? -5.386 28.747 6.489 1.00 86.75 126 GLU A CA 1
ATOM 1030 C C . GLU A 1 126 ? -5.210 27.986 7.808 1.00 86.75 126 GLU A C 1
ATOM 1032 O O . GLU A 1 126 ? -6.129 27.315 8.275 1.00 86.75 126 GLU A O 1
ATOM 1037 N N . SER A 1 127 ? -4.000 28.018 8.363 1.00 81.44 127 SER A N 1
ATOM 1038 C CA . SER A 1 127 ? -3.719 27.426 9.671 1.00 81.44 127 SER A CA 1
ATOM 1039 C C . SER A 1 127 ? -4.469 28.201 10.756 1.00 81.44 127 SER A C 1
ATOM 1041 O O . SER A 1 127 ? -4.319 29.423 10.807 1.00 81.44 127 SER A O 1
ATOM 1043 N N . GLU A 1 128 ? -5.232 27.497 11.600 1.00 53.69 128 GLU A N 1
ATOM 1044 C CA . GLU A 1 128 ? -5.821 28.037 12.841 1.00 53.69 128 GLU A CA 1
ATOM 1045 C C . GLU A 1 128 ? -4.755 28.433 13.874 1.00 53.69 128 GLU A C 1
ATOM 1047 O O . GLU A 1 128 ? -3.720 27.727 13.973 1.00 53.69 128 GLU A O 1
#